Protein AF-A0AAJ5R362-F1 (afdb_monomer)

Solvent-accessible surface area (backbone atoms only — not comparable to full-atom values): 5164 Å² total; per-residue (Å²): 97,54,64,68,61,49,61,70,40,51,86,74,58,92,66,57,68,67,42,53,52,47,24,42,41,38,44,52,70,66,43,52,47,56,62,45,8,66,74,70,78,42,53,44,66,60,39,49,52,34,37,50,53,54,52,54,49,45,51,52,53,51,52,60,57,64,73,41,84,94,56,83,92,73,92,76,91,71,69,88,84,80,78,81,132

Nearest PDB structures (foldseek):
  5clv-assembly2_E  TM=9.409E-01  e=7.413E-04  Escherichia coli
  5cm3-assembly1_A  TM=7.534E-01  e=1.094E-04  Escherichia coli
  5ckt-assembly2_B  TM=7.533E-01  e=1.662E-04  Escherichia coli
  8qa9-assembly1_D  TM=7.775E-01  e=1.764E-04  Escherichia coli
  5clv-assembly4_N  TM=9.234E-01  e=1.061E-03  Escherichia coli

Organism: NCBI:txid644356

InterPro domains:
  IPR032428 TrfB transcriptional repressor protein [PF16509] (1-81)
  IPR053721 Fimbrial Adhesin Regulatory Protein [G3DSA:1.10.10.2690] (1-85)

Radius of gyration: 16.63 Å; Cα contacts (8 Å, |Δi|>4): 63; chains: 1; bounding box: 36×20×54 Å

Mean predicted aligned error: 8.65 Å

Foldseek 3Di:
DAPVLLVVLVVVQPDDPLLSVLLCCVPHVVDQLVVSCVVSVHDSVSNVVSVVSSVVSSVVVVVVQVVDPPDDDDDDDDDPPPDDD

Structure (mmCIF, N/CA/C/O backbone):
data_AF-A0AAJ5R362-F1
#
_entry.id   AF-A0AAJ5R362-F1
#
loop_
_atom_site.group_PDB
_atom_site.id
_atom_site.type_symbol
_atom_site.label_atom_id
_atom_site.label_alt_id
_atom_site.label_comp_id
_atom_site.label_asym_id
_atom_site.label_entity_id
_atom_site.label_seq_id
_atom_site.pdbx_PDB_ins_code
_atom_site.Cartn_x
_atom_site.Cartn_y
_atom_site.Cartn_z
_atom_site.occupancy
_atom_site.B_iso_or_equiv
_atom_site.auth_seq_id
_atom_site.auth_comp_id
_atom_site.auth_a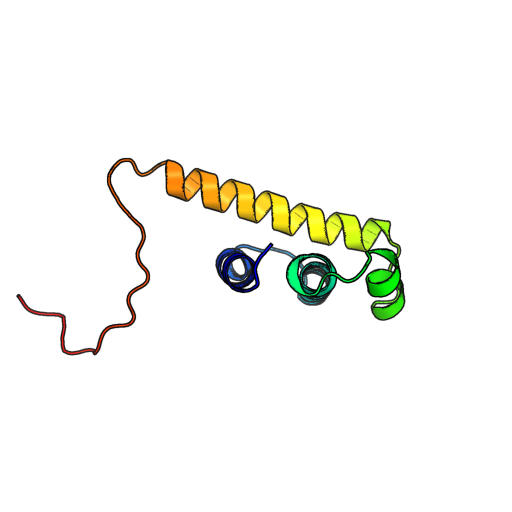sym_id
_atom_site.auth_atom_id
_atom_site.pdbx_PDB_model_num
ATOM 1 N N . MET A 1 1 ? 2.710 8.674 -2.734 1.00 84.25 1 MET A N 1
ATOM 2 C CA . MET A 1 1 ? 3.271 8.162 -4.010 1.00 84.25 1 MET A CA 1
ATOM 3 C C . MET A 1 1 ? 2.180 8.225 -5.061 1.00 84.25 1 MET A C 1
ATOM 5 O O . MET A 1 1 ? 1.020 8.339 -4.685 1.00 84.25 1 MET A O 1
ATOM 9 N N . THR A 1 2 ? 2.507 8.182 -6.348 1.00 92.69 2 THR A N 1
ATOM 10 C CA . THR A 1 2 ? 1.469 8.174 -7.395 1.00 92.69 2 THR A CA 1
ATOM 11 C C . THR A 1 2 ? 0.847 6.783 -7.564 1.00 92.69 2 THR A C 1
ATOM 13 O O . THR A 1 2 ? 1.444 5.776 -7.181 1.00 92.69 2 THR A O 1
ATOM 16 N N . ALA A 1 3 ? -0.342 6.709 -8.174 1.00 93.06 3 ALA A N 1
ATOM 17 C CA . ALA A 1 3 ? -0.972 5.429 -8.510 1.00 93.06 3 ALA A CA 1
ATOM 18 C C . ALA A 1 3 ? -0.098 4.589 -9.458 1.00 93.06 3 ALA A C 1
ATOM 20 O O . ALA A 1 3 ? 0.021 3.383 -9.273 1.00 93.06 3 ALA A O 1
ATOM 21 N N . ALA A 1 4 ? 0.562 5.230 -10.428 1.00 89.94 4 ALA A N 1
ATOM 22 C CA . ALA A 1 4 ? 1.431 4.551 -11.387 1.00 89.94 4 ALA A CA 1
ATOM 23 C C . ALA A 1 4 ? 2.653 3.908 -10.709 1.00 89.94 4 ALA A C 1
ATOM 25 O O . ALA A 1 4 ? 2.982 2.760 -10.991 1.00 89.94 4 ALA A O 1
ATOM 26 N N . GLU A 1 5 ? 3.291 4.616 -9.770 1.00 89.50 5 GLU A N 1
ATOM 27 C CA . GLU A 1 5 ? 4.390 4.054 -8.975 1.00 89.50 5 GLU A CA 1
ATOM 28 C C . GLU A 1 5 ? 3.929 2.869 -8.122 1.00 89.50 5 GLU A C 1
ATOM 30 O O . GLU A 1 5 ? 4.651 1.880 -8.015 1.00 89.50 5 GLU A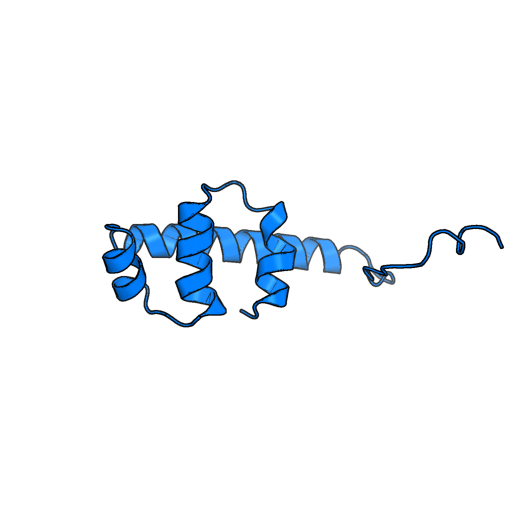 O 1
ATOM 35 N N . PHE A 1 6 ? 2.730 2.951 -7.535 1.00 94.62 6 PHE A N 1
ATOM 36 C CA . PHE A 1 6 ? 2.168 1.865 -6.735 1.00 94.62 6 PHE A CA 1
ATOM 37 C C . PHE A 1 6 ? 1.899 0.614 -7.583 1.00 94.62 6 PHE A C 1
ATOM 39 O O . PHE A 1 6 ? 2.304 -0.483 -7.201 1.00 94.62 6 PHE A O 1
ATOM 46 N N . GLU A 1 7 ? 1.266 0.760 -8.750 1.00 93.94 7 GLU A N 1
ATOM 47 C CA . GLU A 1 7 ? 1.011 -0.379 -9.644 1.00 93.94 7 GLU A CA 1
ATOM 48 C C . GLU A 1 7 ? 2.311 -0.970 -10.208 1.00 93.94 7 GLU A C 1
ATOM 50 O O . GLU A 1 7 ? 2.400 -2.185 -10.363 1.00 93.94 7 GLU A O 1
ATOM 55 N N . ALA A 1 8 ? 3.349 -0.156 -10.434 1.00 91.25 8 ALA A N 1
ATOM 56 C CA . ALA A 1 8 ? 4.661 -0.653 -10.849 1.00 91.25 8 ALA A CA 1
ATOM 57 C C . ALA A 1 8 ? 5.313 -1.554 -9.786 1.00 91.25 8 ALA A C 1
ATOM 59 O O . ALA A 1 8 ? 5.966 -2.537 -10.131 1.00 91.25 8 ALA A O 1
ATOM 60 N N . VAL A 1 9 ? 5.129 -1.252 -8.493 1.00 93.88 9 VAL A N 1
ATOM 61 C CA . VAL A 1 9 ? 5.713 -2.059 -7.406 1.00 93.88 9 VAL A CA 1
ATOM 62 C C . VAL A 1 9 ? 4.821 -3.208 -6.944 1.00 93.88 9 VAL A C 1
ATOM 64 O O . VAL A 1 9 ? 5.315 -4.151 -6.325 1.00 93.88 9 VAL A O 1
ATOM 67 N N . ARG A 1 10 ? 3.520 -3.159 -7.251 1.00 93.62 10 ARG A N 1
ATOM 68 C CA . ARG A 1 10 ? 2.517 -4.136 -6.809 1.00 93.62 10 ARG A CA 1
ATOM 69 C C . ARG A 1 10 ? 2.898 -5.600 -7.085 1.00 93.62 10 ARG A C 1
ATOM 71 O O . ARG A 1 10 ? 2.737 -6.394 -6.160 1.00 93.62 10 ARG A O 1
ATOM 78 N N . PRO A 1 11 ? 3.455 -5.984 -8.253 1.00 94.75 11 PRO A N 1
ATOM 79 C CA . PRO A 1 11 ? 3.862 -7.369 -8.517 1.00 94.75 11 PR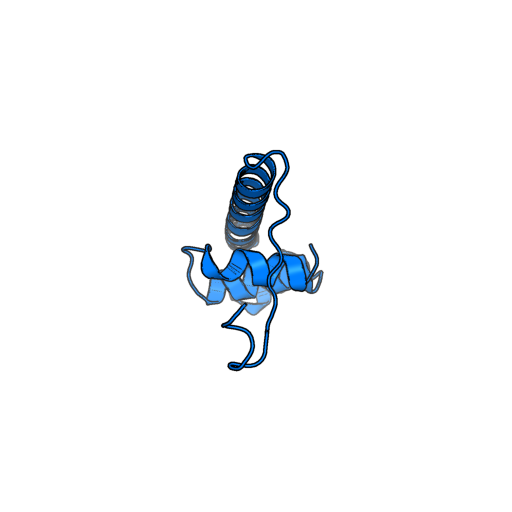O A CA 1
ATOM 80 C C . PRO A 1 11 ? 4.978 -7.887 -7.599 1.00 94.75 11 PRO A C 1
ATOM 82 O O . PRO A 1 11 ? 5.151 -9.095 -7.454 1.00 94.75 11 PRO A O 1
ATOM 85 N N . PHE A 1 12 ? 5.747 -6.990 -6.977 1.00 93.06 12 PHE A N 1
ATOM 86 C CA . PHE A 1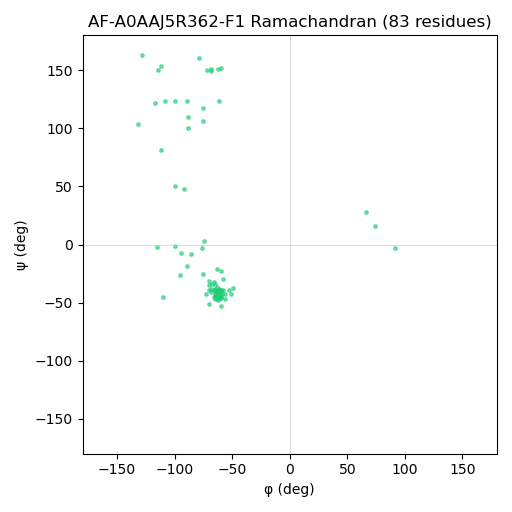 12 ? 6.874 -7.339 -6.110 1.00 93.06 12 PHE A CA 1
ATOM 87 C C . PHE A 1 12 ? 6.487 -7.413 -4.624 1.00 93.06 12 PHE A C 1
ATOM 89 O O . PHE A 1 12 ? 7.294 -7.843 -3.795 1.00 93.06 12 PHE A O 1
ATOM 96 N N . LEU A 1 13 ? 5.260 -7.013 -4.270 1.00 94.88 13 LEU A N 1
ATOM 97 C CA . LEU A 1 13 ? 4.764 -7.037 -2.898 1.00 94.88 13 LEU A CA 1
ATOM 98 C C . LEU A 1 13 ? 4.418 -8.467 -2.469 1.00 94.88 13 LEU A C 1
ATOM 100 O O . LEU A 1 13 ? 3.503 -9.091 -2.992 1.00 94.88 13 LEU A O 1
ATOM 104 N N . LYS A 1 14 ? 5.119 -8.968 -1.448 1.00 95.19 14 LYS A N 1
ATOM 105 C CA . LYS A 1 14 ? 4.871 -10.284 -0.830 1.00 95.19 14 LYS A CA 1
ATOM 106 C C . LYS A 1 14 ? 4.070 -10.155 0.469 1.00 95.19 14 LYS A C 1
ATOM 108 O O . LYS A 1 14 ? 4.481 -10.647 1.517 1.00 95.19 14 LYS A O 1
ATOM 113 N N . ILE A 1 15 ? 2.959 -9.427 0.411 1.00 94.56 15 ILE A N 1
ATOM 114 C CA . ILE A 1 15 ? 2.023 -9.207 1.524 1.00 94.56 15 ILE A CA 1
ATOM 115 C C . ILE A 1 15 ? 0.601 -9.539 1.075 1.00 94.56 15 ILE A C 1
ATOM 117 O O . ILE A 1 15 ? 0.336 -9.629 -0.118 1.00 94.56 15 ILE A O 1
ATOM 121 N N . SER A 1 16 ? -0.310 -9.734 2.029 1.00 96.69 16 SER A N 1
ATOM 122 C CA . SER A 1 16 ? -1.707 -10.045 1.716 1.00 96.69 16 SER A CA 1
ATOM 123 C C . SER A 1 16 ? -2.391 -8.916 0.943 1.00 96.69 16 SER A C 1
ATOM 125 O O . SER A 1 16 ? -2.091 -7.739 1.159 1.00 96.69 16 SER A O 1
ATOM 127 N N . ASP A 1 17 ? -3.379 -9.268 0.120 1.00 96.25 17 ASP A N 1
ATOM 128 C CA . ASP A 1 17 ? -4.169 -8.302 -0.652 1.00 96.25 17 ASP A CA 1
ATOM 129 C C . ASP A 1 17 ? -4.774 -7.199 0.218 1.00 96.25 17 ASP A C 1
ATOM 131 O O . ASP A 1 17 ? -4.748 -6.032 -0.163 1.00 96.25 17 ASP A O 1
ATOM 135 N N . ASP A 1 18 ? -5.258 -7.525 1.415 1.00 96.88 18 ASP A N 1
ATOM 136 C CA . ASP A 1 18 ? -5.808 -6.511 2.317 1.00 96.88 18 ASP A CA 1
ATOM 137 C C . ASP A 1 18 ? -4.746 -5.518 2.793 1.00 96.88 18 ASP A C 1
ATOM 139 O O . ASP A 1 18 ? -5.025 -4.327 2.909 1.00 96.88 18 ASP A O 1
ATOM 143 N N . ARG A 1 19 ? -3.496 -5.959 2.987 1.00 96.69 19 ARG A N 1
ATOM 144 C CA . ARG A 1 19 ? -2.389 -5.047 3.313 1.00 96.69 19 ARG A CA 1
ATOM 145 C C . ARG A 1 19 ? -2.019 -4.185 2.112 1.00 96.69 19 ARG A C 1
ATOM 147 O O . ARG A 1 19 ? -1.696 -3.016 2.300 1.00 96.69 19 ARG A O 1
ATOM 154 N N . ILE A 1 20 ? -2.105 -4.728 0.895 1.00 97.31 20 ILE A N 1
ATOM 155 C CA . ILE A 1 20 ? -1.909 -3.965 -0.345 1.00 97.31 20 ILE A CA 1
ATOM 156 C C . ILE A 1 20 ? -2.994 -2.886 -0.468 1.00 97.31 20 ILE A C 1
ATOM 158 O O . ILE A 1 20 ? -2.669 -1.723 -0.697 1.00 97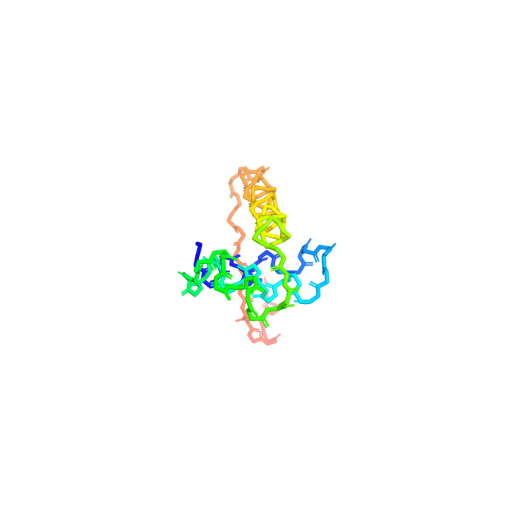.31 20 ILE A O 1
ATOM 162 N N . LYS A 1 21 ? -4.268 -3.232 -0.248 1.00 97.38 21 LYS A N 1
ATOM 163 C CA . LYS A 1 21 ? -5.394 -2.282 -0.283 1.00 97.38 21 LYS A CA 1
ATOM 164 C C . LYS A 1 21 ? -5.260 -1.198 0.788 1.00 97.38 21 LYS A C 1
ATOM 166 O O . LYS A 1 21 ? -5.364 -0.018 0.464 1.00 97.38 21 LYS A O 1
ATOM 171 N N . ALA A 1 22 ? -4.966 -1.578 2.033 1.00 97.31 22 ALA A N 1
ATOM 172 C CA . ALA A 1 22 ? -4.762 -0.633 3.131 1.00 97.31 22 ALA A CA 1
ATOM 173 C C . ALA A 1 22 ? -3.596 0.330 2.841 1.00 97.31 22 ALA A C 1
ATOM 175 O O . ALA A 1 22 ? -3.713 1.542 3.027 1.00 97.31 22 ALA A O 1
ATOM 176 N N . ALA A 1 23 ? -2.482 -0.186 2.315 1.00 97.00 23 ALA A N 1
ATOM 177 C CA . ALA A 1 23 ? -1.349 0.645 1.931 1.00 97.00 23 ALA A CA 1
ATOM 178 C C . ALA A 1 23 ? -1.690 1.586 0.763 1.00 97.00 23 ALA A C 1
ATOM 180 O O . ALA A 1 23 ? -1.289 2.747 0.797 1.00 97.00 23 ALA A O 1
ATOM 181 N N . ARG A 1 24 ? -2.462 1.137 -0.238 1.00 97.12 24 ARG A N 1
ATOM 182 C CA . ARG A 1 24 ? -2.930 1.980 -1.353 1.00 97.12 24 ARG A CA 1
ATOM 183 C C . ARG A 1 24 ? -3.807 3.135 -0.865 1.00 97.12 24 ARG A C 1
ATOM 185 O O . ARG A 1 24 ? -3.575 4.274 -1.266 1.00 97.12 24 ARG A O 1
ATOM 192 N N . ALA A 1 25 ? -4.751 2.857 0.034 1.00 97.00 25 ALA A N 1
ATOM 193 C CA . ALA A 1 25 ? -5.621 3.872 0.625 1.00 97.00 25 ALA A CA 1
ATOM 194 C C . ALA A 1 25 ? -4.812 4.963 1.350 1.00 97.00 25 ALA A C 1
ATOM 196 O O . ALA A 1 25 ? -5.050 6.157 1.173 1.00 97.00 25 ALA A O 1
ATOM 197 N N . ALA A 1 26 ? -3.779 4.570 2.099 1.00 97.19 26 ALA A N 1
ATOM 198 C CA . ALA A 1 26 ? -2.907 5.524 2.779 1.00 97.19 26 ALA A CA 1
ATOM 199 C C . ALA A 1 26 ? -1.969 6.289 1.819 1.00 97.19 26 ALA A C 1
ATOM 201 O O . ALA A 1 26 ? -1.759 7.490 1.967 1.00 97.19 26 ALA A O 1
ATOM 202 N N . LEU A 1 27 ? -1.369 5.602 0.842 1.00 95.88 27 LEU A N 1
ATOM 203 C CA . LEU A 1 27 ? -0.237 6.126 0.063 1.00 95.88 27 LEU A CA 1
ATOM 204 C C . LEU A 1 27 ? -0.607 6.784 -1.265 1.00 95.88 27 LEU A C 1
ATOM 206 O O . LEU A 1 27 ? 0.173 7.611 -1.753 1.00 95.88 27 LEU A O 1
ATOM 210 N N . VAL A 1 28 ? -1.735 6.383 -1.851 1.00 96.62 28 VAL A N 1
ATOM 211 C CA . VAL A 1 28 ? -2.230 6.853 -3.153 1.00 96.62 28 VAL A CA 1
ATOM 212 C C . VAL A 1 28 ? -3.473 7.717 -2.970 1.00 96.62 28 VAL A C 1
ATOM 214 O O . VAL A 1 28 ? -3.554 8.790 -3.556 1.00 96.62 28 VAL A O 1
ATOM 217 N N . GLU A 1 29 ? -4.422 7.278 -2.139 1.00 95.06 29 GLU A N 1
ATOM 218 C CA . GLU A 1 29 ? -5.685 8.002 -1.908 1.00 95.06 29 GLU A CA 1
ATOM 219 C C . GLU A 1 29 ? -5.568 9.078 -0.814 1.00 95.06 29 GLU A C 1
ATOM 221 O O . GLU A 1 29 ? -6.480 9.880 -0.638 1.00 95.06 29 GLU A O 1
ATOM 226 N N . GLY A 1 30 ? -4.442 9.125 -0.092 1.00 94.62 30 GLY A N 1
ATOM 227 C CA . GLY A 1 30 ? -4.156 10.159 0.907 1.00 94.62 30 GLY A CA 1
ATOM 228 C C . GLY A 1 30 ? -4.939 10.016 2.214 1.00 94.62 30 GLY A C 1
ATOM 229 O O . GLY A 1 30 ? -5.008 10.968 2.993 1.00 94.62 30 GLY A O 1
ATOM 230 N N . GLN A 1 31 ? -5.529 8.847 2.476 1.00 96.38 31 GLN A N 1
ATOM 231 C CA . GLN A 1 31 ? -6.237 8.596 3.727 1.00 96.38 31 GLN A CA 1
ATOM 232 C C . GLN A 1 31 ? -5.264 8.535 4.913 1.00 96.38 31 GLN A C 1
ATOM 234 O O . GLN A 1 31 ? -4.114 8.105 4.794 1.00 96.38 31 GLN A O 1
ATOM 239 N N . THR A 1 32 ? -5.727 8.934 6.100 1.00 97.00 32 THR A N 1
ATOM 240 C CA . THR A 1 32 ? -4.905 8.818 7.311 1.00 97.00 32 THR A CA 1
ATOM 241 C C . THR A 1 32 ? -4.783 7.357 7.745 1.00 97.00 32 THR A C 1
ATOM 243 O O . THR A 1 32 ? -5.706 6.564 7.574 1.00 97.00 32 THR A O 1
ATOM 246 N N . LEU A 1 33 ? -3.666 7.001 8.386 1.00 95.69 33 LEU A N 1
ATOM 247 C CA . LEU A 1 33 ? -3.457 5.642 8.906 1.00 95.69 33 LEU A CA 1
ATOM 248 C C . LEU A 1 33 ? -4.546 5.207 9.900 1.00 95.69 33 LEU A C 1
ATOM 250 O O . LEU A 1 33 ? -4.833 4.019 10.003 1.00 95.69 33 LEU A O 1
ATOM 254 N N . GLN A 1 34 ? -5.128 6.163 10.634 1.00 96.19 34 GLN A N 1
ATOM 255 C CA . GLN A 1 34 ? -6.229 5.897 11.556 1.00 96.19 34 GLN A CA 1
ATOM 256 C C . GLN A 1 34 ? -7.507 5.553 10.787 1.00 96.19 34 GLN A C 1
ATOM 258 O O . GLN A 1 34 ? -8.062 4.492 11.022 1.00 96.19 34 GLN A O 1
ATOM 263 N N . ALA A 1 35 ? -7.902 6.378 9.811 1.00 96.75 35 ALA A N 1
ATOM 264 C CA . ALA A 1 35 ? -9.102 6.136 9.007 1.00 96.75 35 ALA A CA 1
ATOM 265 C C . ALA A 1 35 ? -9.036 4.802 8.243 1.00 96.75 35 ALA A C 1
ATOM 267 O O . ALA A 1 35 ? -10.011 4.056 8.196 1.00 96.75 35 ALA A O 1
ATOM 268 N N . VAL A 1 36 ? -7.864 4.464 7.695 1.00 97.12 36 VAL A N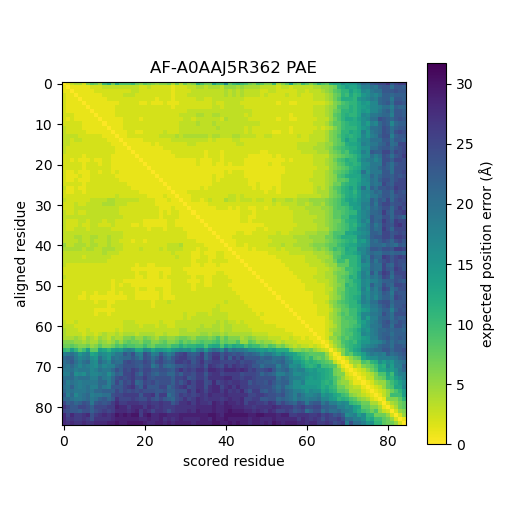 1
ATOM 269 C CA . VAL A 1 36 ? -7.636 3.155 7.069 1.00 97.12 36 VAL A CA 1
ATOM 270 C C . VAL A 1 36 ? -7.724 2.036 8.109 1.00 97.12 36 VAL A C 1
ATOM 272 O O . VAL A 1 36 ? -8.343 1.010 7.849 1.00 97.12 36 VAL A O 1
ATOM 275 N N . GLY A 1 37 ? -7.143 2.222 9.296 1.00 96.50 37 GLY A N 1
ATOM 276 C CA . GLY A 1 37 ? -7.255 1.259 10.391 1.00 96.50 37 GLY A CA 1
ATOM 277 C C . GLY A 1 37 ? -8.712 0.979 10.753 1.00 96.50 37 GLY A C 1
ATOM 278 O O . GLY A 1 37 ? -9.119 -0.180 10.790 1.00 96.50 37 GLY A O 1
ATOM 279 N N . ASP A 1 38 ? -9.514 2.031 10.899 1.00 97.25 38 ASP A N 1
ATOM 280 C CA . ASP A 1 38 ? -10.938 1.937 11.220 1.00 97.25 38 ASP A CA 1
ATOM 281 C C . ASP A 1 38 ? -11.719 1.183 10.123 1.00 97.25 38 ASP A C 1
ATOM 283 O O . ASP A 1 38 ? -12.562 0.345 10.434 1.00 97.25 38 ASP A O 1
ATOM 287 N N . CYS A 1 39 ? -11.387 1.396 8.841 1.00 95.56 39 CYS A N 1
ATOM 288 C CA . CYS A 1 39 ? -12.020 0.693 7.714 1.00 95.56 39 CYS A CA 1
ATOM 289 C C . CYS A 1 39 ? -11.699 -0.810 7.666 1.00 95.56 39 CYS A C 1
ATOM 291 O O . CYS A 1 39 ? -12.533 -1.605 7.238 1.00 95.56 39 CYS A O 1
ATOM 293 N N . PHE A 1 40 ? -10.490 -1.205 8.074 1.00 94.25 40 PHE A N 1
ATOM 294 C CA . PHE A 1 40 ? -10.019 -2.595 8.015 1.00 94.25 40 PHE A CA 1
ATOM 295 C C . PHE A 1 40 ? -10.118 -3.327 9.367 1.00 94.25 40 PHE A C 1
ATOM 297 O O . PHE A 1 40 ? -9.769 -4.505 9.455 1.00 94.25 40 PHE A O 1
ATOM 304 N N . GLY A 1 41 ? -10.578 -2.654 10.429 1.00 96.12 41 GLY A N 1
ATOM 305 C CA . GLY A 1 41 ? -10.583 -3.193 11.793 1.00 96.12 41 GLY A CA 1
ATOM 306 C C . GLY A 1 41 ? -9.175 -3.403 12.363 1.00 96.12 41 GLY A C 1
ATOM 307 O O . GLY A 1 41 ? -8.948 -4.311 13.162 1.00 96.12 41 GLY A O 1
ATOM 308 N N . TRP A 1 42 ? -8.201 -2.614 11.908 1.00 96.94 42 TRP A N 1
ATOM 309 C CA . TRP A 1 42 ? -6.784 -2.741 12.242 1.00 96.94 42 TRP A CA 1
ATOM 310 C C . TRP A 1 42 ? -6.299 -1.579 13.101 1.00 96.94 42 TRP A C 1
ATOM 312 O O . TRP A 1 42 ? -6.783 -0.454 13.015 1.00 96.94 42 TRP A O 1
ATOM 322 N N . SER A 1 43 ? -5.256 -1.827 13.893 1.00 97.06 43 SER A N 1
ATOM 323 C CA . SER A 1 43 ? -4.564 -0.738 14.575 1.00 97.06 43 SER A CA 1
ATOM 324 C C . SER A 1 43 ? -3.818 0.144 13.570 1.00 97.06 43 SER A C 1
ATOM 326 O O . SER A 1 43 ? -3.300 -0.332 12.555 1.00 97.06 43 SER A O 1
ATOM 328 N N . ARG A 1 44 ? -3.651 1.428 13.907 1.00 96.31 44 ARG A N 1
ATOM 329 C CA . ARG A 1 44 ? -2.809 2.369 13.147 1.00 96.31 44 ARG A CA 1
ATOM 330 C C . ARG A 1 44 ? -1.413 1.804 12.846 1.00 96.31 44 ARG A C 1
ATOM 332 O O . ARG A 1 44 ? -0.867 2.037 11.773 1.00 96.31 44 ARG A O 1
ATOM 339 N N . GLN A 1 45 ? -0.835 1.057 13.790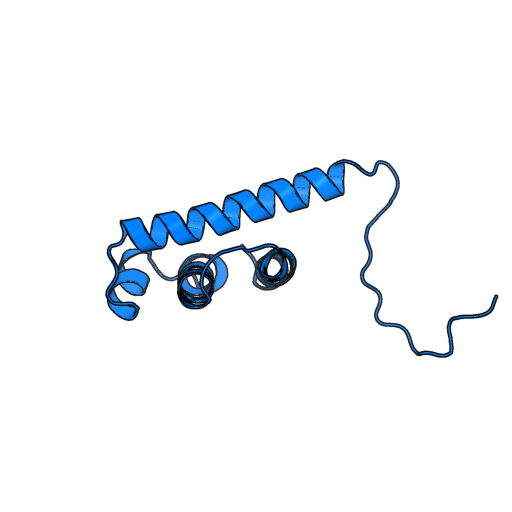 1.00 96.31 45 GLN A N 1
ATOM 340 C CA . GLN A 1 45 ? 0.488 0.443 13.638 1.00 96.31 45 GLN A CA 1
ATOM 341 C C . GLN A 1 45 ? 0.494 -0.668 12.584 1.00 96.31 45 GLN A C 1
ATOM 343 O O . GLN A 1 45 ? 1.455 -0.781 11.830 1.00 96.31 45 GLN A O 1
ATOM 348 N N . ALA A 1 46 ? -0.566 -1.473 12.493 1.00 95.75 46 ALA A N 1
ATOM 349 C CA . ALA A 1 46 ? -0.669 -2.504 11.464 1.00 95.75 46 ALA A CA 1
ATOM 350 C C . ALA A 1 46 ? -0.736 -1.890 10.054 1.00 95.75 46 ALA A C 1
ATOM 352 O O . ALA A 1 46 ? -0.092 -2.398 9.133 1.00 95.75 46 ALA A O 1
ATOM 353 N N . VAL A 1 47 ? -1.437 -0.761 9.903 1.00 97.00 47 VAL A N 1
ATOM 354 C CA . VAL A 1 47 ? -1.454 0.008 8.648 1.00 97.00 47 VAL A CA 1
ATOM 355 C C . VAL A 1 47 ? -0.071 0.593 8.346 1.00 97.00 47 VAL A C 1
ATOM 357 O O . VAL A 1 47 ? 0.416 0.449 7.226 1.00 97.00 47 VAL A O 1
ATOM 360 N N . ASP A 1 48 ? 0.605 1.180 9.340 1.00 97.25 48 ASP A N 1
ATOM 361 C CA . ASP A 1 48 ? 1.976 1.699 9.190 1.00 97.25 48 ASP A CA 1
ATOM 362 C C . ASP A 1 48 ? 2.952 0.613 8.707 1.00 97.25 48 ASP A C 1
ATOM 364 O O . ASP A 1 48 ? 3.747 0.840 7.797 1.00 97.25 48 ASP A O 1
ATOM 368 N N . GLN A 1 49 ? 2.852 -0.604 9.247 1.00 97.62 49 GLN A N 1
ATOM 369 C CA . GLN A 1 49 ? 3.668 -1.739 8.806 1.00 97.62 49 GLN A CA 1
ATOM 370 C C . GLN A 1 49 ? 3.401 -2.112 7.341 1.00 97.62 49 GLN A C 1
ATOM 372 O O . GLN A 1 49 ? 4.347 -2.351 6.591 1.00 97.62 49 GLN A O 1
ATOM 377 N N . ALA A 1 50 ? 2.137 -2.132 6.905 1.00 96.75 50 ALA A N 1
ATOM 378 C CA . ALA A 1 50 ? 1.800 -2.376 5.502 1.00 96.75 50 ALA A CA 1
ATOM 379 C C . ALA A 1 50 ? 2.388 -1.290 4.583 1.00 96.75 50 ALA A C 1
ATOM 381 O O . ALA A 1 50 ? 3.002 -1.600 3.562 1.00 96.75 50 ALA A O 1
ATOM 382 N N . VAL A 1 51 ? 2.277 -0.025 4.992 1.00 96.94 51 VAL A N 1
ATOM 383 C CA . VAL A 1 51 ? 2.848 1.129 4.286 1.00 96.94 51 VAL A CA 1
ATOM 384 C C . VAL A 1 51 ? 4.372 1.031 4.160 1.00 96.94 51 VAL A C 1
ATOM 386 O O . VAL A 1 51 ? 4.912 1.242 3.072 1.00 96.94 51 VAL A O 1
ATOM 389 N N . ARG A 1 52 ? 5.080 0.665 5.235 1.00 97.31 52 ARG A N 1
ATOM 390 C CA . ARG A 1 52 ? 6.544 0.502 5.217 1.00 97.31 52 ARG A CA 1
ATOM 391 C C . ARG A 1 52 ? 7.006 -0.563 4.230 1.00 97.31 52 ARG A C 1
ATOM 393 O O . ARG A 1 52 ? 8.001 -0.351 3.544 1.00 97.31 52 ARG A O 1
ATOM 400 N N . VAL A 1 53 ? 6.287 -1.683 4.121 1.00 97.31 53 VAL A N 1
ATOM 401 C CA . VAL A 1 53 ? 6.625 -2.740 3.153 1.00 97.31 53 VAL A CA 1
ATOM 402 C C . VAL A 1 53 ? 6.552 -2.219 1.715 1.00 97.31 53 VAL A C 1
ATOM 404 O O . VAL A 1 53 ? 7.437 -2.521 0.910 1.00 97.31 53 VAL A O 1
ATOM 407 N N . VAL A 1 54 ? 5.541 -1.406 1.394 1.00 96.12 54 VAL A N 1
ATOM 408 C CA . VAL A 1 54 ? 5.417 -0.798 0.061 1.00 96.12 54 VAL A CA 1
ATOM 409 C C . VAL A 1 54 ? 6.567 0.169 -0.209 1.00 96.12 54 VAL A C 1
ATOM 411 O O . VAL A 1 54 ? 7.191 0.084 -1.267 1.00 96.12 54 VAL A O 1
ATOM 414 N N . TRP A 1 55 ? 6.908 1.031 0.753 1.00 95.38 55 TRP A N 1
ATOM 415 C CA . TRP A 1 55 ? 8.045 1.945 0.613 1.00 95.38 55 TRP A CA 1
ATOM 416 C C . TRP A 1 55 ? 9.375 1.220 0.408 1.00 95.38 55 TRP A C 1
ATOM 418 O O . TRP A 1 55 ? 10.111 1.570 -0.510 1.00 95.38 55 TRP A O 1
ATOM 428 N N . HIS A 1 56 ? 9.651 0.178 1.197 1.00 95.56 56 HIS A N 1
ATOM 429 C CA . HIS A 1 56 ? 10.876 -0.622 1.068 1.00 95.56 56 HIS A CA 1
ATOM 430 C C . HIS A 1 56 ? 10.983 -1.306 -0.297 1.00 95.56 56 HIS A C 1
ATOM 432 O O . HIS A 1 56 ? 12.049 -1.398 -0.900 1.00 95.56 56 HIS A O 1
ATOM 438 N N . THR A 1 57 ? 9.851 -1.781 -0.814 1.00 95.31 57 THR A N 1
ATOM 439 C CA . THR A 1 57 ? 9.795 -2.409 -2.138 1.00 95.31 57 THR A CA 1
ATOM 440 C C . THR A 1 57 ? 10.043 -1.384 -3.244 1.00 95.31 57 THR A C 1
ATOM 442 O O . THR A 1 57 ? 10.790 -1.661 -4.180 1.00 95.31 57 THR A O 1
ATOM 445 N N . LEU A 1 58 ? 9.475 -0.181 -3.118 1.00 92.44 58 LEU A N 1
ATOM 446 C CA . LEU A 1 58 ? 9.710 0.917 -4.055 1.00 92.44 58 LEU A CA 1
ATOM 447 C C . LEU A 1 58 ? 11.165 1.395 -4.044 1.00 92.44 58 LEU A C 1
ATOM 449 O O . LEU A 1 58 ? 11.714 1.690 -5.105 1.00 92.44 58 LEU A O 1
ATOM 453 N N . GLU A 1 59 ? 11.801 1.451 -2.877 1.00 92.44 59 GLU A N 1
ATOM 454 C CA . GLU A 1 59 ? 13.223 1.773 -2.757 1.00 92.44 59 GLU A CA 1
ATOM 455 C C . GLU A 1 59 ? 14.082 0.760 -3.521 1.00 92.44 59 GLU A C 1
ATOM 457 O O . GLU A 1 59 ? 14.793 1.145 -4.449 1.00 92.44 59 GLU A O 1
ATOM 462 N N . LYS A 1 60 ? 13.906 -0.540 -3.256 1.00 90.81 60 LYS A N 1
ATOM 463 C CA . LYS A 1 60 ? 14.608 -1.615 -3.980 1.00 90.81 60 LYS A CA 1
ATOM 464 C C . LYS A 1 60 ? 14.360 -1.596 -5.487 1.00 90.81 60 LYS A C 1
ATOM 466 O O . LYS A 1 60 ? 15.269 -1.848 -6.279 1.00 90.81 60 LYS A O 1
ATOM 471 N N . TYR A 1 61 ? 13.130 -1.296 -5.899 1.00 88.25 61 TYR A N 1
ATOM 472 C CA . TYR A 1 61 ? 12.776 -1.157 -7.310 1.00 88.25 61 TYR A CA 1
ATOM 473 C C . TYR A 1 61 ? 13.522 0.013 -7.971 1.00 88.25 61 TYR A C 1
ATOM 475 O O . TYR A 1 61 ? 14.000 -0.107 -9.100 1.00 88.25 61 TYR A O 1
ATOM 483 N N . ARG A 1 62 ? 13.671 1.142 -7.270 1.00 87.19 62 ARG A N 1
ATOM 484 C CA . ARG A 1 62 ? 14.438 2.303 -7.750 1.00 87.19 62 ARG A CA 1
ATOM 485 C C . ARG A 1 62 ? 15.942 2.032 -7.773 1.00 87.19 62 ARG A C 1
ATOM 487 O O . ARG A 1 62 ? 16.605 2.443 -8.720 1.00 87.19 62 ARG A O 1
ATOM 494 N N . GLU A 1 63 ? 16.476 1.334 -6.776 1.00 87.00 63 GLU A N 1
ATOM 495 C CA . GLU A 1 63 ? 17.880 0.900 -6.756 1.00 87.00 63 GLU A CA 1
ATOM 496 C C . GLU A 1 63 ? 18.198 -0.016 -7.940 1.00 87.00 63 GLU A C 1
ATOM 498 O O . GLU A 1 63 ? 19.169 0.219 -8.657 1.00 87.00 63 GLU A O 1
ATOM 503 N N . SER A 1 64 ? 17.327 -0.992 -8.210 1.00 82.12 64 SER A N 1
ATOM 504 C CA . SER A 1 64 ? 17.473 -1.913 -9.344 1.00 82.12 64 SER A CA 1
ATOM 505 C C . SER A 1 64 ? 17.469 -1.178 -10.689 1.00 82.12 64 SER A C 1
ATOM 507 O O . SER A 1 64 ? 18.267 -1.494 -11.565 1.00 82.12 64 SER A O 1
ATOM 509 N N . GLN A 1 65 ? 16.630 -0.147 -10.842 1.00 77.19 65 GLN A N 1
ATOM 510 C CA . GLN A 1 65 ? 16.616 0.696 -12.045 1.00 77.19 65 GLN A CA 1
ATOM 511 C C . GLN A 1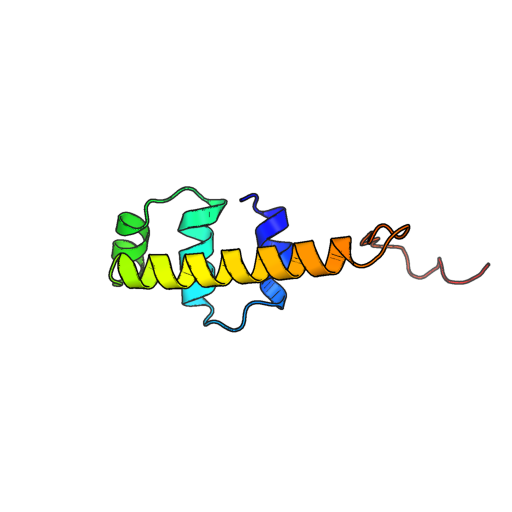 65 ? 17.852 1.594 -12.179 1.00 77.19 65 GLN A C 1
ATOM 513 O O . GLN A 1 65 ? 18.273 1.894 -13.290 1.00 77.19 65 GLN A O 1
ATOM 518 N N . ARG A 1 66 ? 18.447 2.046 -11.069 1.00 72.25 66 ARG A N 1
ATOM 519 C CA . ARG A 1 66 ? 19.682 2.851 -11.102 1.00 72.25 66 ARG A CA 1
ATOM 520 C C . ARG A 1 66 ? 20.921 2.012 -11.414 1.00 72.25 66 ARG A C 1
ATOM 522 O O . ARG A 1 66 ? 21.895 2.553 -11.927 1.00 72.25 66 ARG A O 1
ATOM 529 N N . ALA A 1 67 ? 20.886 0.713 -11.119 1.00 63.34 67 ALA A N 1
ATOM 530 C CA . ALA A 1 67 ? 21.995 -0.214 -11.330 1.00 63.34 67 ALA A CA 1
ATOM 531 C C . ALA A 1 67 ? 22.235 -0.605 -12.805 1.00 63.34 67 ALA A C 1
ATOM 533 O O . ALA A 1 67 ? 23.143 -1.389 -13.072 1.00 63.34 67 ALA A O 1
ATOM 534 N N . VAL A 1 68 ? 21.481 -0.046 -13.764 1.00 59.09 68 VAL A N 1
ATOM 535 C CA . VAL A 1 68 ? 21.714 -0.193 -15.213 1.00 59.09 68 VAL A CA 1
ATOM 536 C C . VAL A 1 68 ? 22.166 1.138 -15.844 1.00 59.09 68 VAL A C 1
ATOM 538 O O . VAL A 1 68 ? 21.361 1.863 -16.430 1.00 59.09 68 VAL A O 1
ATOM 541 N N . PRO A 1 69 ? 23.459 1.513 -15.750 1.00 52.53 69 PRO A N 1
ATOM 542 C CA . PRO A 1 69 ? 23.958 2.726 -16.389 1.00 52.53 69 PRO A CA 1
ATOM 543 C C . PRO A 1 69 ? 23.780 2.633 -17.912 1.00 52.53 69 PRO A C 1
ATOM 545 O O . PRO A 1 69 ? 24.273 1.700 -18.541 1.00 52.53 69 PRO A O 1
ATOM 548 N N . GLY A 1 70 ? 23.079 3.600 -18.509 1.00 61.41 70 GLY A N 1
ATOM 549 C CA . GLY A 1 70 ? 22.918 3.715 -19.966 1.00 61.41 70 GLY A CA 1
ATOM 550 C C . GLY A 1 70 ? 21.701 3.008 -20.573 1.00 61.41 70 GLY A C 1
ATOM 551 O O . GLY A 1 70 ? 21.465 3.171 -21.767 1.00 61.41 70 GLY A O 1
ATOM 552 N N . TRP A 1 71 ? 20.894 2.294 -19.784 1.00 56.47 71 TRP A N 1
ATOM 553 C CA . TRP A 1 71 ? 19.662 1.659 -20.263 1.00 56.47 71 TRP A CA 1
ATOM 554 C C . TRP A 1 71 ? 18.442 2.254 -19.557 1.00 56.47 71 TRP A C 1
ATOM 556 O O . TRP A 1 71 ? 18.340 2.209 -18.334 1.00 56.47 71 TRP A O 1
ATOM 566 N N . GLN A 1 72 ? 17.496 2.808 -20.322 1.00 55.38 72 GLN A N 1
ATOM 567 C CA . GLN A 1 72 ? 16.175 3.156 -19.796 1.00 55.38 72 GLN A CA 1
ATOM 568 C C . GLN A 1 72 ? 15.240 1.957 -19.947 1.00 55.38 72 GLN A C 1
ATOM 570 O O . GLN A 1 72 ? 15.024 1.464 -21.052 1.00 55.38 72 GLN A O 1
ATOM 575 N N . GLN A 1 73 ? 14.660 1.498 -18.840 1.00 57.03 73 GLN A N 1
ATOM 576 C CA . GLN A 1 73 ? 13.621 0.477 -18.881 1.00 57.03 73 GLN A CA 1
ATOM 577 C C . GLN A 1 73 ? 12.309 1.120 -19.360 1.00 57.03 73 GLN A C 1
ATOM 579 O O . GLN A 1 73 ? 11.664 1.861 -18.621 1.00 57.03 73 GLN A O 1
ATOM 584 N N . VAL A 1 74 ? 11.919 0.847 -20.608 1.00 65.50 74 VAL A N 1
ATOM 585 C CA . VAL A 1 74 ? 10.660 1.311 -21.211 1.00 65.50 74 VAL A CA 1
ATOM 586 C C . VAL A 1 74 ? 9.721 0.116 -21.349 1.00 65.50 74 VAL A C 1
ATOM 588 O O . VAL A 1 74 ? 10.070 -0.879 -21.977 1.00 65.50 74 VAL A O 1
ATOM 591 N N . THR A 1 75 ? 8.522 0.196 -20.765 1.00 59.25 75 THR A N 1
ATOM 592 C CA . THR A 1 75 ? 7.463 -0.793 -21.031 1.00 59.25 75 THR A CA 1
ATOM 593 C C . THR A 1 75 ? 6.673 -0.323 -22.246 1.00 59.25 75 THR A C 1
ATOM 595 O O . THR A 1 75 ? 5.849 0.582 -22.133 1.00 59.25 75 THR A O 1
ATOM 598 N N . LEU A 1 76 ? 6.957 -0.903 -23.414 1.00 66.56 76 LEU A N 1
ATOM 599 C CA . LEU A 1 76 ? 6.233 -0.640 -24.657 1.00 66.56 76 LEU A CA 1
ATOM 600 C C . LEU A 1 76 ? 5.215 -1.760 -24.899 1.00 66.56 76 LEU A C 1
ATOM 602 O O . LEU A 1 76 ? 5.586 -2.928 -24.988 1.00 66.56 76 LEU A O 1
ATOM 606 N N . ILE A 1 77 ? 3.939 -1.403 -25.041 1.00 59.72 77 ILE A N 1
ATOM 607 C CA . ILE A 1 77 ? 2.934 -2.304 -25.613 1.00 59.72 77 ILE A CA 1
ATOM 608 C C . ILE A 1 77 ? 2.969 -2.081 -27.127 1.00 59.72 77 ILE A C 1
ATOM 610 O O . ILE A 1 77 ? 2.589 -1.009 -27.595 1.00 59.72 77 ILE A O 1
ATOM 614 N N . ALA A 1 78 ? 3.467 -3.066 -27.877 1.00 67.62 78 ALA A N 1
ATOM 615 C CA . ALA A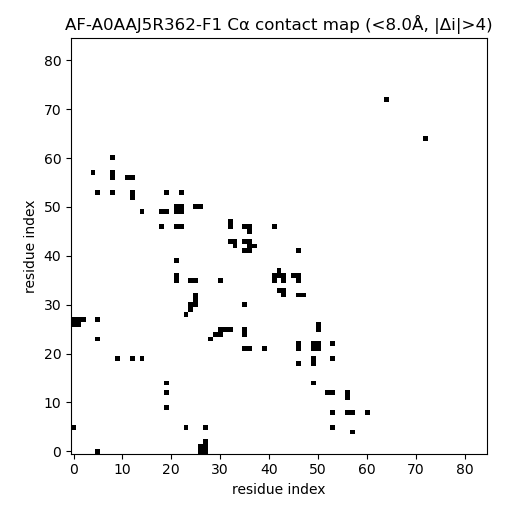 1 78 ? 3.587 -3.015 -29.335 1.00 67.62 78 ALA A CA 1
ATOM 616 C C . ALA A 1 78 ? 2.674 -4.062 -30.013 1.00 67.62 78 ALA A C 1
ATOM 618 O O . ALA A 1 78 ? 2.427 -5.117 -29.421 1.00 67.62 78 ALA A O 1
ATOM 619 N N . PRO A 1 79 ? 2.177 -3.800 -31.240 1.00 63.41 79 PRO A N 1
ATOM 620 C CA . PRO A 1 79 ? 1.469 -4.790 -32.054 1.00 63.41 79 PRO A CA 1
ATOM 621 C C . PRO A 1 79 ? 2.354 -6.005 -32.361 1.00 63.41 79 PRO A C 1
ATOM 623 O O . PRO A 1 79 ? 3.576 -5.881 -32.446 1.00 63.41 79 PRO A O 1
ATOM 626 N N . ALA A 1 80 ? 1.740 -7.176 -32.554 1.00 65.12 80 ALA A N 1
ATOM 627 C CA . ALA A 1 80 ? 2.453 -8.440 -32.762 1.00 65.12 80 ALA A CA 1
ATOM 628 C C . ALA A 1 80 ? 3.383 -8.440 -33.993 1.00 65.12 80 ALA A C 1
ATOM 630 O O . ALA A 1 80 ? 4.348 -9.201 -34.017 1.00 65.12 80 ALA A O 1
ATOM 631 N N . ASP A 1 81 ? 3.120 -7.568 -34.966 1.00 67.12 81 ASP A N 1
ATOM 632 C CA . ASP A 1 81 ? 3.837 -7.474 -36.242 1.00 67.12 81 ASP A CA 1
ATOM 633 C C . ASP A 1 81 ? 5.222 -6.802 -36.143 1.00 67.12 81 ASP A C 1
ATOM 635 O O . ASP A 1 81 ? 5.948 -6.726 -37.129 1.00 67.12 81 ASP A O 1
ATOM 639 N N . LEU A 1 82 ? 5.624 -6.319 -34.963 1.00 59.38 82 LEU A N 1
ATOM 640 C CA . LEU A 1 82 ? 6.900 -5.625 -34.754 1.00 59.38 82 LEU A CA 1
ATOM 641 C C . LEU A 1 82 ? 8.036 -6.579 -34.320 1.00 59.38 82 LEU A C 1
ATOM 643 O O . LEU A 1 82 ? 8.715 -6.315 -33.326 1.00 59.38 82 LEU A O 1
ATOM 647 N N . LYS A 1 83 ? 8.212 -7.720 -35.001 1.00 52.97 83 LYS A N 1
ATOM 648 C CA . LYS A 1 83 ? 9.266 -8.705 -34.672 1.00 52.97 83 LYS A CA 1
ATOM 649 C C . LYS A 1 83 ? 10.345 -8.925 -35.728 1.00 52.97 83 LYS A C 1
ATOM 651 O O . LYS A 1 83 ? 11.299 -9.631 -35.423 1.00 52.97 83 LYS A O 1
ATOM 656 N N . ASP A 1 84 ? 10.278 -8.277 -36.883 1.00 51.06 84 ASP A N 1
ATOM 657 C CA . ASP A 1 84 ? 11.274 -8.478 -37.935 1.00 51.06 84 ASP A CA 1
ATOM 658 C C . ASP A 1 84 ? 11.792 -7.141 -38.472 1.00 51.06 84 ASP A C 1
ATOM 660 O O . ASP A 1 84 ? 11.100 -6.457 -39.228 1.00 51.06 84 ASP A O 1
ATOM 664 N N . ASN A 1 85 ? 13.011 -6.777 -38.058 1.00 45.16 85 ASN A N 1
ATOM 665 C CA . ASN A 1 85 ? 14.018 -6.138 -38.913 1.00 45.16 85 ASN A CA 1
ATOM 666 C C . ASN A 1 85 ? 15.418 -6.280 -38.301 1.00 45.16 85 ASN A C 1
ATOM 668 O O . ASN A 1 85 ? 15.573 -5.909 -37.114 1.00 45.16 85 ASN A O 1
#

Sequence (85 aa):
MTAAEFEAVRPFLKISDDRIKAARAALVEGQTLQAVGDCFGWSRQAVDQAVRVVWHTLEKYRESQRAVPGWQQVTLIAPADLKDN

pLDDT: mean 86.35, std 15.32, range [45.16, 97.62]

Secondary structure (DSSP, 8-state):
--HHHHHHHGGG--S-HHHHHHHHHHHTS---HHHHHHHHT--HHHHHHHHHHHHHHHHHHHHHHHTSTT---------TTTT--